Protein AF-A0A060C4T8-F1 (afdb_monomer_lite)

Radius of gyration: 24.98 Å; chains: 1; bounding box: 60×44×58 Å

Sequence (144 aa):
GNPSDHYAPQTTSYDYDAVLDEAGRPTPKFALFRDAIARATGTRPPALPAPIRFADLPATPLRESASLWDNLPAPSATSDDPQPMERYGQAYGYILYRTTVTGPRKGALYLGEVRDYARVYIDRTLAGSAERRLQQVSVDVDIP

Structure (mmCIF, N/CA/C/O backbone):
data_AF-A0A060C4T8-F1
#
_entry.id   AF-A0A060C4T8-F1
#
loop_
_atom_site.group_PDB
_atom_site.id
_atom_site.type_symbol
_atom_site.label_atom_id
_atom_site.label_alt_id
_atom_site.label_comp_id
_atom_site.label_asym_id
_atom_site.label_entity_id
_atom_site.label_seq_id
_atom_site.pdbx_PDB_ins_code
_atom_site.Cartn_x
_atom_site.Cartn_y
_atom_site.Cartn_z
_atom_site.occupancy
_atom_site.B_iso_or_equiv
_atom_site.auth_seq_id
_atom_site.auth_comp_id
_atom_site.auth_asym_id
_atom_site.auth_atom_id
_atom_site.pdbx_PDB_model_num
ATOM 1 N N . GLY A 1 1 ? -6.145 25.962 -7.329 1.00 41.38 1 GLY A N 1
ATOM 2 C CA . GLY A 1 1 ? -6.099 24.491 -7.380 1.00 41.38 1 GLY A CA 1
ATOM 3 C C . GLY A 1 1 ? -7.329 23.977 -6.682 1.00 41.38 1 GLY A C 1
ATOM 4 O O . GLY A 1 1 ? -7.595 24.430 -5.577 1.00 41.38 1 GLY A O 1
ATOM 5 N N . ASN A 1 2 ? -8.130 23.158 -7.357 1.00 35.12 2 ASN A N 1
ATOM 6 C CA . ASN A 1 2 ? -9.366 22.616 -6.803 1.00 35.12 2 ASN A CA 1
ATOM 7 C C . ASN A 1 2 ? -9.004 21.503 -5.791 1.00 35.12 2 ASN A C 1
ATOM 9 O O . ASN A 1 2 ? -8.185 20.653 -6.135 1.00 35.12 2 ASN A O 1
ATOM 13 N N . PRO A 1 3 ? -9.560 21.472 -4.565 1.00 44.81 3 PRO A N 1
ATOM 14 C CA . PRO A 1 3 ? -9.286 20.418 -3.575 1.00 44.81 3 PRO A CA 1
ATOM 15 C C . PRO A 1 3 ? -9.585 18.975 -4.037 1.00 44.81 3 PRO A C 1
ATOM 17 O O . PRO A 1 3 ? -9.212 18.033 -3.345 1.00 44.81 3 PRO A O 1
ATOM 20 N N . SER A 1 4 ? -10.210 18.787 -5.205 1.00 52.62 4 SER A N 1
ATOM 21 C CA . SER A 1 4 ? -10.492 17.490 -5.833 1.00 52.62 4 SER A CA 1
ATOM 22 C C . SER A 1 4 ? -9.280 16.765 -6.439 1.00 52.62 4 SER A C 1
ATOM 24 O O . SER A 1 4 ? -9.414 15.598 -6.791 1.00 52.62 4 SER A O 1
ATOM 26 N N . ASP A 1 5 ? -8.117 17.414 -6.570 1.00 61.22 5 ASP A N 1
ATOM 27 C CA . ASP A 1 5 ? -6.947 16.825 -7.255 1.00 61.22 5 ASP A CA 1
ATOM 28 C C . ASP A 1 5 ? -5.956 16.105 -6.319 1.00 61.22 5 ASP A C 1
ATOM 30 O O . ASP A 1 5 ? -4.938 15.573 -6.767 1.00 61.22 5 ASP A O 1
ATOM 34 N N . HIS A 1 6 ? -6.233 16.049 -5.014 1.00 78.06 6 HIS A N 1
ATOM 35 C CA . HIS A 1 6 ? -5.370 15.359 -4.055 1.00 78.06 6 HIS A CA 1
ATOM 36 C C . HIS A 1 6 ? -5.734 13.873 -3.945 1.00 78.06 6 HIS A C 1
ATOM 38 O O . HIS A 1 6 ? -6.731 13.505 -3.326 1.00 78.06 6 HIS A O 1
ATOM 44 N N . TYR A 1 7 ? -4.895 13.000 -4.511 1.00 89.00 7 TYR A N 1
ATOM 45 C CA . TYR A 1 7 ? -4.988 11.560 -4.264 1.00 89.00 7 TYR A CA 1
ATOM 46 C C . TYR A 1 7 ? -4.601 11.247 -2.810 1.00 89.00 7 TYR A C 1
ATOM 48 O O . TYR A 1 7 ? -3.433 11.361 -2.429 1.00 89.00 7 TYR A O 1
ATOM 56 N N . ALA A 1 8 ? -5.592 10.862 -2.007 1.00 91.88 8 ALA A N 1
ATOM 57 C CA . ALA A 1 8 ? -5.452 10.536 -0.592 1.00 91.88 8 ALA A CA 1
ATOM 58 C C . ALA A 1 8 ? -6.053 9.141 -0.329 1.00 91.88 8 ALA A C 1
ATOM 60 O O . ALA A 1 8 ? -7.256 9.039 -0.073 1.00 91.88 8 ALA A O 1
ATOM 61 N N . PRO A 1 9 ? -5.256 8.059 -0.436 1.00 92.56 9 PRO A N 1
ATOM 62 C CA . PRO A 1 9 ? -5.750 6.718 -0.164 1.00 92.56 9 PRO A CA 1
ATOM 63 C C . PRO A 1 9 ? -6.150 6.616 1.309 1.00 92.56 9 PRO A C 1
ATOM 65 O O . PRO A 1 9 ? -5.437 7.089 2.197 1.00 92.56 9 PRO A O 1
ATOM 68 N N . GLN A 1 10 ? -7.303 6.008 1.565 1.00 93.69 10 GLN A N 1
ATOM 69 C CA . GLN A 1 10 ? -7.768 5.756 2.923 1.00 93.69 10 GLN A CA 1
ATOM 70 C C . GLN A 1 10 ? -7.011 4.567 3.516 1.00 93.69 10 GLN A C 1
ATOM 72 O O . GLN A 1 10 ? -6.631 3.634 2.806 1.00 93.69 10 GLN A O 1
ATOM 77 N N . THR A 1 11 ? -6.776 4.606 4.826 1.00 95.50 11 THR A N 1
ATOM 78 C CA . THR A 1 11 ? -6.234 3.457 5.551 1.00 95.50 11 THR A CA 1
ATOM 79 C C . THR A 1 11 ? -7.2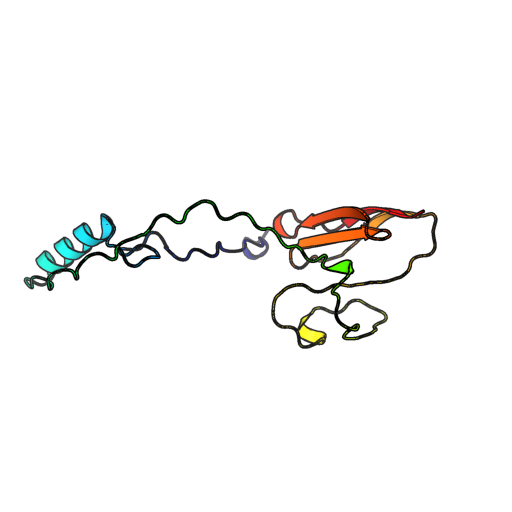11 2.291 5.499 1.00 95.50 11 THR A C 1
ATOM 81 O O . THR A 1 11 ? -8.417 2.496 5.398 1.00 95.50 11 THR A O 1
ATOM 84 N N . THR A 1 12 ? -6.701 1.069 5.642 1.00 96.06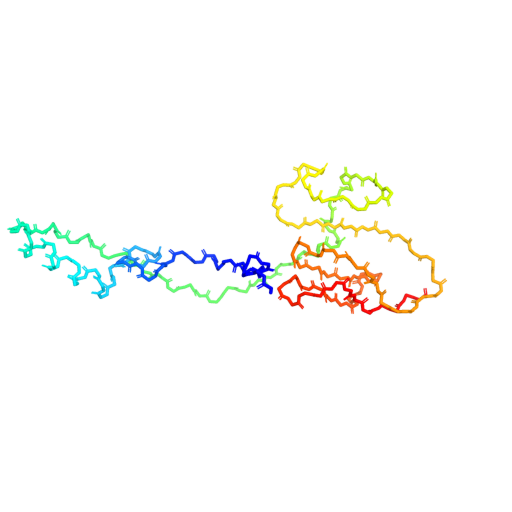 12 THR A N 1
ATOM 85 C CA . THR A 1 12 ? -7.552 -0.125 5.734 1.00 96.06 12 THR A CA 1
ATOM 86 C C . THR A 1 12 ? -8.506 -0.058 6.922 1.00 96.06 12 THR A C 1
ATOM 88 O O . THR A 1 12 ? -9.654 -0.470 6.797 1.00 96.06 12 THR A O 1
ATOM 91 N N . SER A 1 13 ? -8.031 0.465 8.059 1.00 97.06 13 SER A N 1
ATOM 92 C CA . SER A 1 13 ? -8.863 0.603 9.250 1.00 97.06 13 SER A CA 1
ATOM 93 C C . SER A 1 13 ? -10.030 1.540 8.979 1.00 97.06 13 SER A C 1
ATOM 95 O O . SER A 1 13 ? -9.843 2.652 8.474 1.00 97.06 13 SER A O 1
ATOM 97 N N . TYR A 1 14 ? -11.218 1.081 9.361 1.00 96.12 14 TYR A N 1
ATOM 98 C CA . TYR A 1 14 ? -12.460 1.844 9.282 1.00 96.12 14 TYR A CA 1
ATOM 99 C C . TYR A 1 14 ? -13.080 2.079 10.668 1.00 96.12 14 TYR A C 1
ATOM 101 O O . TYR A 1 14 ? -14.295 2.186 10.804 1.00 96.12 14 TYR A O 1
ATOM 109 N N . ASP A 1 15 ? -12.231 2.168 11.700 1.00 96.94 15 ASP A N 1
ATOM 110 C CA . ASP A 1 15 ? -12.608 2.458 13.093 1.00 96.94 15 ASP A CA 1
ATOM 111 C C . ASP A 1 15 ? -13.457 3.733 13.233 1.00 96.94 15 ASP A C 1
ATOM 113 O O . ASP A 1 15 ? -14.394 3.802 14.028 1.00 96.94 15 ASP A O 1
ATOM 117 N N . TYR A 1 16 ? -13.146 4.736 12.405 1.00 96.06 16 TYR A N 1
ATOM 118 C CA . TYR A 1 16 ? -13.881 5.997 12.286 1.00 96.06 16 TYR A CA 1
ATOM 119 C C . TYR A 1 16 ? -13.940 6.835 13.582 1.00 96.06 16 TYR A C 1
ATOM 121 O O . TYR A 1 16 ? -14.682 7.816 13.633 1.00 96.06 16 TYR A O 1
ATOM 129 N N . ASP A 1 17 ? -13.192 6.474 14.637 1.00 95.69 17 ASP A N 1
ATOM 130 C CA . ASP A 1 17 ? -13.426 6.988 15.994 1.00 95.69 17 ASP A CA 1
ATOM 131 C C . ASP A 1 17 ? -14.918 6.846 16.371 1.00 95.69 17 ASP A C 1
ATOM 133 O O . ASP A 1 17 ? -15.566 7.748 16.914 1.00 95.69 17 ASP A O 1
ATOM 137 N N . ALA A 1 18 ? -15.532 5.726 15.990 1.00 97.12 18 ALA A N 1
ATOM 138 C CA . ALA A 1 18 ? -16.939 5.482 16.249 1.00 97.12 18 ALA A CA 1
ATOM 139 C C . ALA A 1 18 ? -17.198 5.158 17.736 1.00 97.12 18 ALA A C 1
ATOM 141 O O . ALA A 1 18 ? -16.311 5.063 18.589 1.00 97.12 18 ALA A O 1
ATOM 142 N N . VAL A 1 19 ? -18.478 5.017 18.091 1.00 97.06 19 VAL A N 1
ATOM 143 C CA . VAL A 1 19 ? -18.865 4.553 19.437 1.00 97.06 19 VAL A CA 1
ATOM 144 C C . VAL A 1 19 ? -18.422 3.109 19.688 1.00 97.06 19 VAL A C 1
ATOM 146 O O . VAL A 1 19 ? -18.256 2.704 20.832 1.00 97.06 19 VAL A O 1
ATOM 149 N N . LEU A 1 20 ? -18.217 2.334 18.632 1.00 96.62 20 LEU A N 1
ATOM 150 C CA . LEU A 1 20 ? -17.587 1.025 18.683 1.00 96.62 20 LEU A CA 1
ATOM 151 C C . LEU A 1 20 ? -16.288 1.120 17.895 1.00 96.62 20 LEU A C 1
ATOM 153 O O . LEU A 1 20 ? -16.309 1.683 16.805 1.00 96.62 20 LEU A O 1
ATOM 157 N N . ASP A 1 21 ? -15.199 0.591 18.443 1.00 95.50 21 ASP A N 1
ATOM 158 C CA . ASP A 1 21 ? -13.946 0.499 17.696 1.00 95.50 21 ASP A CA 1
ATOM 159 C C . ASP A 1 21 ? -14.049 -0.534 16.555 1.00 95.50 21 ASP A C 1
ATOM 161 O O . ASP A 1 21 ? -15.044 -1.256 16.444 1.00 95.50 21 ASP A O 1
ATOM 165 N N . GLU A 1 22 ? -13.025 -0.632 15.705 1.00 97.00 22 GLU A N 1
ATOM 166 C CA . GLU A 1 22 ? -12.997 -1.564 14.562 1.00 97.00 22 GLU A CA 1
ATOM 167 C C . GLU A 1 22 ? -13.235 -3.033 14.966 1.00 97.00 22 GLU A C 1
ATOM 169 O O . GLU A 1 22 ? -13.780 -3.821 14.193 1.00 97.00 22 GLU A O 1
ATOM 174 N N . ALA A 1 23 ? -12.890 -3.404 16.202 1.00 95.19 23 ALA A N 1
ATOM 175 C CA . ALA A 1 23 ? -13.130 -4.737 16.745 1.00 95.19 23 ALA A CA 1
ATOM 176 C C . ALA A 1 23 ? -14.483 -4.885 17.469 1.00 95.19 23 ALA A C 1
ATOM 178 O O . ALA A 1 23 ? -14.752 -5.920 18.087 1.00 95.19 23 ALA A O 1
ATOM 179 N N . GLY A 1 24 ? -15.335 -3.861 17.422 1.00 95.25 24 GLY A N 1
ATOM 180 C CA . GLY A 1 24 ? -16.661 -3.842 18.028 1.00 95.25 24 GLY A CA 1
ATOM 181 C C . GLY A 1 24 ? -16.671 -3.585 19.537 1.00 95.25 24 GLY A C 1
ATOM 182 O O . GLY A 1 24 ? -17.696 -3.817 20.184 1.00 95.25 24 GLY A O 1
ATOM 183 N N . ARG A 1 25 ? -15.566 -3.128 20.138 1.00 94.69 25 ARG A N 1
ATOM 184 C CA . ARG A 1 25 ? -15.509 -2.814 21.573 1.00 94.69 25 ARG A CA 1
ATOM 185 C C . ARG A 1 25 ? -16.066 -1.410 21.829 1.00 94.69 25 ARG A C 1
ATOM 187 O O . ARG A 1 25 ? -15.728 -0.474 21.107 1.00 94.69 25 ARG A O 1
ATOM 194 N N . PRO A 1 26 ? -16.882 -1.221 22.879 1.00 95.75 26 PRO A N 1
ATOM 195 C CA . PRO A 1 26 ? -17.345 0.102 23.279 1.00 95.75 26 PRO A CA 1
ATOM 196 C C . PRO A 1 26 ? -16.192 1.050 23.616 1.00 95.75 26 PRO A C 1
ATOM 198 O O . PRO A 1 26 ? -15.356 0.742 24.465 1.00 95.75 26 PRO A O 1
ATOM 201 N N . THR A 1 27 ? -16.191 2.230 23.002 1.00 96.31 27 THR A N 1
ATOM 202 C CA . THR A 1 27 ? -15.260 3.319 23.330 1.00 96.31 27 THR A CA 1
ATOM 203 C C . THR A 1 27 ? -15.833 4.193 24.457 1.00 96.31 27 THR A C 1
ATOM 205 O O . THR A 1 27 ? -17.018 4.083 24.783 1.00 96.31 27 THR A O 1
ATOM 208 N N . PRO A 1 28 ? -15.072 5.126 25.062 1.00 97.50 28 PRO A N 1
ATOM 209 C CA . PRO A 1 28 ? -15.644 6.093 26.009 1.00 97.50 28 PRO A CA 1
ATOM 210 C C . PRO A 1 28 ? -16.836 6.875 25.427 1.00 97.50 28 PRO A C 1
ATOM 212 O O . PRO A 1 28 ? -17.799 7.176 26.137 1.00 97.50 28 PRO A O 1
ATOM 215 N N . LYS A 1 29 ? -16.824 7.130 24.109 1.00 97.75 29 LYS A N 1
ATOM 216 C CA . LYS A 1 29 ? -17.921 7.780 23.379 1.00 97.75 29 LYS A CA 1
ATOM 217 C C . LYS A 1 29 ? -19.209 6.955 23.431 1.00 97.75 29 LYS A C 1
ATOM 219 O O . LYS A 1 29 ? -20.288 7.533 23.546 1.00 97.75 29 LYS A O 1
ATOM 224 N N . PHE A 1 30 ? -19.110 5.624 23.434 1.00 97.12 30 PHE A N 1
ATOM 225 C CA . PHE A 1 30 ? -20.257 4.731 23.607 1.00 97.12 30 PHE A CA 1
ATOM 226 C C . PHE A 1 30 ? -21.045 5.033 24.877 1.00 97.12 30 PHE A C 1
ATOM 228 O O . PHE A 1 30 ? -22.264 5.185 24.824 1.00 97.12 30 PHE A O 1
ATOM 235 N N . ALA A 1 31 ? -20.353 5.114 26.018 1.00 95.69 31 ALA A N 1
ATOM 236 C CA . ALA A 1 31 ? -20.990 5.331 27.311 1.00 95.69 31 ALA A CA 1
ATOM 237 C C . ALA A 1 31 ? -21.716 6.683 27.338 1.00 95.69 31 ALA A C 1
ATOM 239 O O . ALA A 1 31 ? -22.883 6.749 27.718 1.00 95.69 31 ALA A O 1
ATOM 240 N N . LEU A 1 32 ? -21.072 7.733 26.819 1.00 97.31 32 LEU A N 1
ATOM 241 C CA . LEU A 1 32 ? -21.660 9.071 26.726 1.00 97.31 32 LEU A CA 1
ATOM 242 C C . LEU A 1 32 ? -22.926 9.096 25.858 1.00 97.31 32 LEU A C 1
ATOM 244 O O . LEU A 1 32 ? -23.938 9.675 26.256 1.00 97.31 32 LEU A O 1
ATOM 248 N N . PHE A 1 33 ? -22.890 8.448 24.691 1.00 96.44 33 PHE A N 1
ATOM 249 C CA . PHE A 1 33 ? -24.052 8.341 23.806 1.00 96.44 33 PHE A CA 1
ATOM 250 C C . PHE A 1 33 ? -25.181 7.557 24.467 1.00 96.44 33 PHE A C 1
ATOM 252 O O . PHE A 1 33 ? -26.336 7.980 24.449 1.00 96.44 33 PHE A O 1
ATOM 259 N N . ARG A 1 34 ? -24.848 6.430 25.094 1.00 95.94 34 ARG A N 1
ATOM 260 C CA . ARG A 1 34 ? -25.805 5.572 25.786 1.00 95.94 34 ARG A CA 1
ATOM 261 C C . ARG A 1 34 ? -26.516 6.307 26.922 1.00 95.94 34 ARG A C 1
ATOM 263 O O . ARG A 1 34 ? -27.735 6.192 27.040 1.00 95.94 34 ARG A O 1
ATOM 270 N N . ASP A 1 35 ? -25.784 7.095 27.703 1.00 96.00 35 ASP A N 1
ATOM 271 C CA . ASP A 1 35 ? -26.347 7.917 28.775 1.00 96.00 35 ASP A CA 1
ATOM 272 C C . ASP A 1 35 ? -27.239 9.035 28.226 1.00 96.00 35 ASP A C 1
ATOM 274 O O . ASP A 1 35 ? -28.320 9.289 28.761 1.00 96.00 35 ASP A O 1
ATOM 278 N N . ALA A 1 36 ? -26.818 9.694 27.142 1.00 96.75 36 ALA A N 1
ATOM 279 C CA . ALA A 1 36 ? -27.618 10.726 26.488 1.00 96.75 36 ALA A CA 1
ATOM 280 C C . ALA A 1 36 ? -28.945 10.166 25.951 1.00 96.75 36 ALA A C 1
ATOM 282 O O . ALA A 1 36 ? -29.999 10.753 26.195 1.00 96.75 36 ALA A O 1
ATOM 283 N N . ILE A 1 37 ? -28.910 9.002 25.295 1.00 96.19 37 ILE A N 1
ATOM 284 C CA . ILE A 1 37 ? -30.101 8.310 24.784 1.00 96.19 37 ILE A CA 1
ATOM 285 C C . ILE A 1 37 ? -31.017 7.887 25.937 1.00 96.19 37 ILE A C 1
ATOM 287 O O . ILE A 1 37 ? -32.227 8.098 25.860 1.00 96.19 37 ILE A O 1
ATOM 291 N N . ALA A 1 38 ? -30.468 7.340 27.026 1.00 96.75 38 ALA A N 1
ATOM 292 C CA . ALA A 1 38 ? -31.260 6.945 28.189 1.00 96.75 38 ALA A CA 1
ATOM 293 C C . ALA A 1 38 ? -31.981 8.144 28.825 1.00 96.75 38 ALA A C 1
ATOM 295 O O . ALA A 1 38 ? -33.169 8.053 29.132 1.00 96.75 38 ALA A O 1
ATOM 296 N N . ARG A 1 39 ? -31.298 9.291 28.965 1.00 97.12 39 ARG A N 1
ATOM 297 C CA . ARG A 1 39 ? -31.917 10.531 29.462 1.00 97.12 39 ARG A CA 1
ATOM 298 C C . ARG A 1 39 ? -33.000 11.060 28.524 1.00 97.12 39 ARG A C 1
ATOM 300 O O . ARG A 1 39 ? -34.039 11.497 29.002 1.00 97.12 39 ARG A O 1
ATOM 307 N N . ALA A 1 40 ? -32.765 11.023 27.214 1.00 97.50 40 ALA A N 1
ATOM 308 C CA . ALA A 1 40 ? -33.703 11.552 26.226 1.00 97.50 40 ALA A CA 1
ATOM 309 C C . ALA A 1 40 ? -34.961 10.684 26.063 1.00 97.50 40 ALA A C 1
ATOM 311 O O . ALA A 1 40 ? -36.040 11.204 25.802 1.00 97.50 40 ALA A O 1
ATOM 312 N N . THR A 1 41 ? 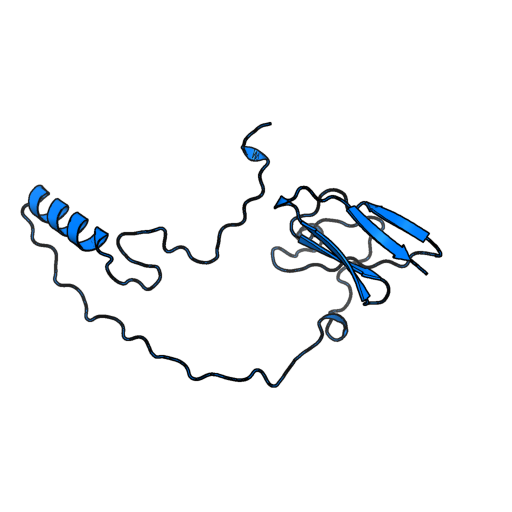-34.829 9.364 26.208 1.00 97.06 41 THR A N 1
ATOM 313 C CA . THR A 1 41 ? -35.919 8.405 25.954 1.00 97.06 41 THR A CA 1
ATOM 314 C C . THR A 1 41 ? -36.598 7.893 27.222 1.00 97.06 41 THR A C 1
ATOM 316 O O . THR A 1 41 ? -37.635 7.240 27.135 1.00 97.06 41 THR A O 1
ATOM 319 N N . GLY A 1 42 ? -35.991 8.095 28.396 1.00 96.50 42 GLY A N 1
ATOM 320 C CA . GLY A 1 42 ? -36.418 7.471 29.652 1.00 96.50 42 GLY A CA 1
ATOM 321 C C . GLY A 1 42 ? -36.249 5.945 29.684 1.00 96.50 42 GLY A C 1
ATOM 322 O O . GLY A 1 42 ? -36.604 5.309 30.674 1.00 96.50 42 GLY A O 1
ATOM 323 N N . THR A 1 43 ? -35.704 5.339 28.624 1.00 95.19 43 THR A N 1
ATOM 324 C CA . THR A 1 43 ? -35.549 3.889 28.494 1.00 95.19 43 THR A CA 1
ATOM 325 C C . THR A 1 43 ? -34.106 3.497 28.761 1.00 95.19 43 THR A C 1
ATOM 327 O O . THR A 1 43 ? -33.177 4.019 28.145 1.00 95.19 43 THR A O 1
ATOM 330 N N . ARG A 1 44 ? -33.898 2.533 29.664 1.00 91.00 44 ARG A N 1
ATOM 331 C CA . ARG A 1 44 ? -32.565 1.989 29.929 1.00 91.00 44 ARG A CA 1
ATOM 332 C C . ARG A 1 44 ? -32.174 1.013 28.812 1.00 91.00 44 ARG A C 1
ATOM 334 O O . ARG A 1 44 ? -32.863 0.006 28.649 1.00 91.00 44 ARG A O 1
ATOM 341 N N . PRO A 1 45 ? -31.066 1.239 28.083 1.00 89.88 45 PRO A N 1
ATOM 342 C CA . PRO A 1 45 ? -30.651 0.307 27.040 1.00 89.88 45 PRO A CA 1
ATOM 343 C C . PRO A 1 45 ? -30.219 -1.050 27.640 1.00 89.88 45 PRO A C 1
ATOM 345 O O . PRO A 1 45 ? -29.829 -1.105 28.814 1.00 89.88 45 PRO A O 1
ATOM 348 N N . PRO A 1 46 ? -30.249 -2.153 26.868 1.00 93.19 46 PRO A N 1
ATOM 349 C CA . PRO A 1 46 ? -29.934 -3.498 27.361 1.00 93.19 46 PRO A CA 1
ATOM 350 C C . PRO A 1 46 ? -28.468 -3.627 27.777 1.00 93.19 46 PRO A C 1
ATOM 352 O O . PRO A 1 46 ? -27.622 -2.864 27.306 1.00 93.19 46 PRO A O 1
ATOM 355 N N . ALA A 1 47 ? -28.155 -4.577 28.660 1.00 93.44 47 ALA A N 1
ATOM 356 C CA . ALA A 1 47 ? -26.779 -4.838 29.081 1.00 93.44 47 ALA A CA 1
ATOM 357 C C . ALA A 1 47 ? -25.869 -5.166 27.884 1.00 93.44 47 ALA A C 1
ATOM 359 O O . ALA A 1 47 ? -26.324 -5.677 26.861 1.00 93.44 47 ALA A O 1
ATOM 360 N N . LEU A 1 48 ? -24.581 -4.848 28.020 1.00 93.38 48 LEU A N 1
ATOM 361 C CA . LEU A 1 48 ? -23.592 -5.191 27.005 1.00 93.38 48 LEU A CA 1
ATOM 362 C C . LEU A 1 48 ? -23.348 -6.707 26.975 1.00 93.38 48 LEU A C 1
ATOM 364 O O . LEU A 1 48 ? -23.409 -7.349 28.028 1.00 93.38 48 LEU A O 1
ATOM 368 N N . PRO A 1 49 ? -23.040 -7.276 25.797 1.00 94.19 49 PRO A N 1
ATOM 369 C CA . PRO A 1 49 ? -22.550 -8.643 25.715 1.00 94.19 49 PRO A CA 1
ATOM 370 C C . PRO A 1 49 ? -21.199 -8.779 26.431 1.00 94.19 49 PRO A C 1
ATOM 372 O O . PRO A 1 49 ? -20.516 -7.792 26.720 1.00 94.19 49 PRO A O 1
ATOM 375 N N . ALA A 1 50 ? -20.797 -10.021 26.698 1.00 94.25 50 ALA A N 1
ATOM 376 C CA . ALA A 1 50 ? -19.468 -10.295 27.227 1.00 94.25 50 ALA A CA 1
ATOM 377 C C . ALA A 1 50 ? -18.383 -9.779 26.254 1.00 94.25 50 ALA A C 1
ATOM 379 O O . ALA A 1 50 ? -18.518 -9.983 25.045 1.00 94.25 50 ALA A O 1
ATOM 380 N N . PRO A 1 51 ? -17.307 -9.138 26.748 1.00 91.94 51 PRO A N 1
ATOM 381 C CA . PRO A 1 51 ? -16.226 -8.662 25.891 1.00 91.94 51 PRO A CA 1
ATOM 382 C C . PRO A 1 51 ? -15.547 -9.796 25.115 1.00 91.94 51 PRO A C 1
ATOM 384 O O . PRO A 1 51 ? -15.287 -10.872 25.662 1.00 91.94 51 PRO A O 1
ATOM 387 N N . ILE A 1 52 ? -15.199 -9.524 23.856 1.00 92.94 52 ILE A N 1
ATOM 388 C CA . ILE A 1 52 ? -14.372 -10.419 23.041 1.00 92.94 52 ILE A CA 1
ATOM 389 C C . ILE A 1 52 ? -12.953 -10.424 23.619 1.00 92.94 52 ILE A C 1
ATOM 391 O O . ILE A 1 52 ? -12.366 -9.369 23.868 1.00 92.94 52 ILE A O 1
ATOM 395 N N . ARG A 1 53 ? -12.400 -11.621 23.843 1.00 92.00 53 ARG A N 1
ATOM 396 C CA . ARG A 1 53 ? -11.022 -11.786 24.314 1.00 92.00 53 ARG A CA 1
ATOM 397 C C . ARG A 1 53 ? -10.056 -11.767 23.141 1.00 92.00 53 ARG A C 1
ATOM 399 O O . ARG A 1 53 ? -10.247 -12.488 22.168 1.00 92.00 53 ARG A O 1
ATOM 406 N N . PHE A 1 54 ? -9.007 -10.975 23.289 1.00 92.81 54 PHE A N 1
ATOM 407 C CA . PHE A 1 54 ? -7.883 -10.950 22.370 1.00 92.81 54 PHE A CA 1
ATOM 408 C C . PHE A 1 54 ? -6.836 -11.949 22.845 1.00 92.81 54 PHE A C 1
ATOM 410 O O . PHE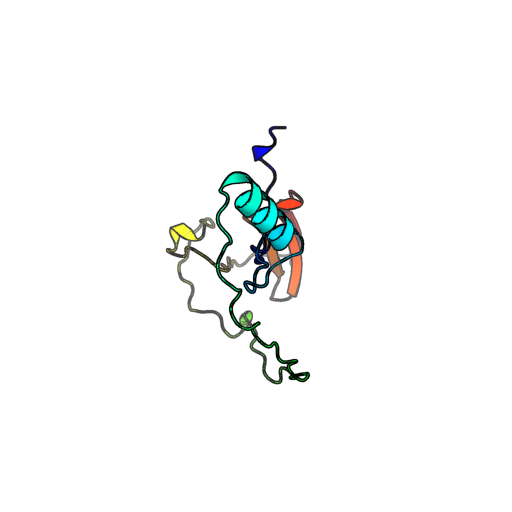 A 1 54 ? -6.722 -12.218 24.043 1.00 92.81 54 PHE A O 1
ATOM 417 N N . ALA A 1 55 ? -6.100 -12.502 21.891 1.00 94.56 55 ALA A N 1
ATOM 418 C CA . ALA A 1 55 ? -4.959 -13.353 22.158 1.00 94.56 55 ALA A CA 1
ATOM 419 C C . ALA A 1 55 ? -3.727 -12.712 21.533 1.00 94.56 55 ALA A C 1
ATOM 421 O O . ALA A 1 55 ? -3.757 -12.308 20.369 1.00 94.56 55 ALA A O 1
ATOM 422 N N . ASP A 1 56 ? -2.652 -12.655 22.306 1.00 95.75 56 ASP A N 1
ATOM 423 C CA . ASP A 1 56 ? -1.347 -12.309 21.772 1.00 95.75 56 ASP A CA 1
ATOM 424 C C . ASP A 1 56 ? -0.822 -13.498 20.970 1.00 95.75 56 ASP A C 1
ATOM 426 O O . ASP A 1 56 ? -0.788 -14.636 21.451 1.00 95.75 56 ASP A O 1
ATOM 430 N N . LEU A 1 57 ? -0.426 -13.240 19.728 1.00 95.81 57 LEU A N 1
ATOM 431 C CA . LEU A 1 57 ? 0.216 -14.246 18.894 1.00 95.81 57 LEU A CA 1
ATOM 432 C C . LEU A 1 57 ? 1.732 -14.199 19.129 1.00 95.81 57 LEU A C 1
ATOM 434 O O . LEU A 1 57 ? 2.315 -13.111 19.116 1.00 95.81 57 LEU A O 1
ATOM 438 N N . PRO A 1 58 ? 2.400 -15.351 19.326 1.00 96.50 58 PRO A N 1
ATOM 439 C CA . PRO A 1 58 ? 3.849 -15.376 19.434 1.00 96.50 58 PRO A CA 1
ATOM 440 C C . PRO A 1 58 ? 4.492 -14.954 18.109 1.00 96.50 58 PRO A C 1
ATOM 442 O O . PRO A 1 58 ? 3.933 -15.151 17.024 1.00 96.50 58 PRO A O 1
ATOM 445 N N . ALA A 1 59 ? 5.711 -14.419 18.196 1.00 96.81 59 ALA A N 1
ATOM 446 C CA . ALA A 1 59 ? 6.500 -14.082 17.020 1.00 96.81 59 ALA A CA 1
ATOM 447 C C . ALA A 1 59 ? 6.636 -15.309 16.104 1.00 96.81 59 ALA A C 1
ATOM 449 O O . ALA A 1 59 ? 7.186 -16.340 16.493 1.00 96.81 59 ALA A O 1
ATOM 450 N N . THR A 1 60 ? 6.121 -15.187 14.882 1.00 96.19 60 THR A N 1
ATOM 451 C CA . THR A 1 60 ? 6.096 -16.273 13.901 1.00 96.19 60 THR A CA 1
ATOM 452 C C . THR A 1 60 ? 7.015 -15.903 12.736 1.00 96.19 60 THR A C 1
ATOM 454 O O . THR A 1 60 ? 6.688 -14.984 11.985 1.00 96.19 60 THR A O 1
ATOM 457 N N . PRO A 1 61 ? 8.183 -16.557 12.580 1.00 96.69 61 PRO A N 1
ATOM 458 C CA . PRO A 1 61 ? 9.107 -16.226 11.503 1.00 96.69 61 PRO A CA 1
ATOM 459 C C . PRO A 1 61 ? 8.543 -16.667 10.150 1.00 96.69 61 PRO A C 1
ATOM 461 O O . PRO A 1 61 ? 8.124 -17.814 9.987 1.00 96.69 61 PRO A O 1
ATOM 464 N N . LEU A 1 62 ? 8.601 -15.775 9.162 1.00 96.81 62 LEU A N 1
ATOM 465 C CA . LEU A 1 62 ? 8.324 -16.113 7.768 1.00 96.81 62 LEU A CA 1
ATOM 466 C C . LEU A 1 62 ? 9.555 -16.817 7.189 1.00 96.81 62 LEU A C 1
ATOM 468 O O . LEU A 1 62 ? 10.612 -16.207 7.044 1.00 96.81 62 LEU A O 1
ATOM 472 N N . ARG A 1 63 ? 9.440 -18.123 6.930 1.00 97.75 63 ARG A N 1
ATOM 473 C CA . ARG A 1 63 ? 10.562 -18.971 6.481 1.00 97.75 63 ARG A CA 1
ATOM 474 C C . ARG A 1 63 ? 10.624 -19.168 4.972 1.00 97.75 63 ARG A C 1
ATOM 476 O O . ARG A 1 63 ? 11.633 -19.638 4.462 1.00 97.75 63 ARG A O 1
ATOM 483 N N . GLU A 1 64 ? 9.553 -18.818 4.281 1.00 97.81 64 GLU A N 1
ATOM 484 C CA . GLU A 1 64 ? 9.399 -19.007 2.847 1.00 97.81 64 GLU A CA 1
ATOM 485 C C . GLU A 1 64 ? 9.195 -17.651 2.184 1.00 97.81 64 GLU A C 1
ATOM 487 O O . GLU A 1 64 ? 8.565 -16.750 2.745 1.00 97.81 64 GLU A O 1
ATOM 492 N N . SER A 1 65 ? 9.746 -17.500 0.986 1.00 97.25 65 SER A N 1
ATOM 493 C CA . SER A 1 65 ? 9.539 -16.326 0.154 1.00 97.25 65 SER A CA 1
ATOM 494 C C . SER A 1 65 ? 9.497 -16.735 -1.312 1.00 97.25 65 SER A C 1
ATOM 496 O O . SER A 1 65 ? 10.124 -17.708 -1.728 1.00 97.25 65 SER A O 1
ATOM 498 N N . ALA A 1 66 ? 8.732 -15.981 -2.094 1.00 97.50 66 ALA A N 1
ATOM 499 C CA . ALA A 1 66 ? 8.636 -16.147 -3.532 1.00 97.50 66 ALA A CA 1
ATOM 500 C C . ALA A 1 66 ? 8.825 -14.782 -4.194 1.00 97.50 66 ALA A C 1
ATOM 502 O O . ALA A 1 66 ? 8.162 -13.802 -3.851 1.00 97.50 66 ALA A O 1
ATOM 503 N N . SER A 1 67 ? 9.761 -14.717 -5.134 1.00 96.19 67 SER A N 1
ATOM 504 C CA . SER A 1 67 ? 10.013 -13.525 -5.938 1.00 96.19 67 SER A CA 1
ATOM 505 C C . SER A 1 67 ? 8.876 -13.328 -6.935 1.00 96.19 67 SER A C 1
ATOM 507 O O . SER A 1 67 ? 8.527 -14.255 -7.667 1.00 96.19 67 SER A O 1
ATOM 509 N N . LEU A 1 68 ? 8.331 -12.110 -7.018 1.00 95.19 68 LEU A N 1
ATOM 510 C CA . LEU A 1 68 ? 7.340 -11.774 -8.043 1.00 95.19 68 LEU A CA 1
ATOM 511 C C . LEU A 1 68 ? 7.903 -11.984 -9.451 1.00 95.19 68 LEU A C 1
ATOM 513 O O . LEU A 1 68 ? 7.188 -12.480 -10.309 1.00 95.19 68 LEU A O 1
ATOM 517 N N . TRP A 1 69 ? 9.183 -11.663 -9.680 1.00 96.06 69 TRP A N 1
ATOM 518 C CA . TRP A 1 69 ? 9.824 -11.790 -10.994 1.00 96.06 69 TRP A CA 1
ATOM 519 C C . TRP A 1 69 ? 9.875 -13.221 -11.509 1.00 96.06 69 TRP A C 1
ATOM 521 O O . TRP A 1 69 ? 9.799 -13.432 -12.719 1.00 96.06 69 TRP A O 1
ATOM 531 N N . ASP A 1 70 ? 9.995 -14.175 -10.591 1.00 96.56 70 ASP A N 1
ATOM 532 C CA . ASP A 1 70 ? 10.125 -15.595 -10.908 1.00 96.56 70 ASP A CA 1
ATOM 533 C C . ASP A 1 70 ? 8.763 -16.310 -10.893 1.00 96.56 70 ASP A C 1
ATOM 535 O O . ASP A 1 70 ? 8.683 -17.487 -11.225 1.00 96.56 70 ASP A O 1
ATOM 539 N N . ASN A 1 71 ? 7.685 -15.590 -10.550 1.00 97.38 71 ASN A N 1
ATOM 540 C CA . ASN A 1 71 ? 6.313 -16.099 -10.442 1.00 97.38 71 ASN A CA 1
ATOM 541 C C . ASN A 1 71 ? 5.306 -15.236 -11.224 1.00 97.38 71 ASN A C 1
ATOM 543 O O . ASN A 1 71 ? 4.137 -15.130 -10.849 1.00 97.38 71 ASN A O 1
ATOM 547 N N . LEU A 1 72 ? 5.747 -14.581 -12.301 1.00 96.12 72 LEU A N 1
ATOM 548 C CA . LEU A 1 72 ? 4.839 -13.821 -13.157 1.00 96.12 72 LEU A CA 1
ATOM 549 C C . LEU A 1 72 ? 3.938 -14.763 -13.966 1.00 96.12 72 LEU A C 1
ATOM 551 O O . LEU A 1 72 ? 4.426 -15.770 -14.487 1.00 96.12 72 LEU A O 1
ATOM 555 N N . PRO A 1 73 ? 2.650 -14.422 -14.143 1.00 94.81 73 PRO A N 1
ATOM 556 C CA . PRO A 1 73 ? 1.804 -15.129 -15.090 1.00 94.81 73 PRO A CA 1
ATOM 557 C C . PRO A 1 73 ? 2.280 -14.879 -16.527 1.00 94.81 73 PRO A C 1
ATOM 559 O O . PRO A 1 73 ? 3.089 -13.983 -16.799 1.00 94.81 73 PRO A O 1
ATOM 562 N N . ALA A 1 74 ? 1.729 -15.644 -17.471 1.00 94.31 74 ALA A N 1
ATOM 563 C CA . ALA A 1 74 ? 1.842 -15.288 -18.879 1.00 94.31 74 ALA A CA 1
ATOM 564 C C . ALA A 1 74 ? 1.316 -13.852 -19.103 1.00 94.31 74 ALA A C 1
ATOM 566 O O . ALA A 1 74 ? 0.346 -13.458 -18.445 1.00 94.31 74 ALA A O 1
ATOM 567 N N . PRO A 1 75 ? 1.929 -13.064 -20.007 1.00 93.06 75 PRO A N 1
ATOM 568 C CA . PRO A 1 75 ? 1.437 -11.730 -20.330 1.00 93.06 75 PRO A CA 1
ATOM 569 C C . PRO A 1 75 ? -0.039 -11.776 -20.736 1.00 93.06 75 PRO A C 1
ATOM 571 O O . PRO A 1 75 ? -0.420 -12.574 -21.592 1.00 93.06 75 PRO A O 1
ATOM 574 N N . SER A 1 76 ? -0.863 -10.921 -20.130 1.00 90.94 76 SER A N 1
ATOM 575 C CA . SER A 1 76 ? -2.300 -10.850 -20.425 1.00 90.94 76 SER A CA 1
ATOM 576 C C . SER A 1 76 ? -2.591 -10.249 -21.801 1.00 90.94 76 SER A C 1
ATOM 578 O O . SER A 1 76 ? -3.606 -10.578 -22.411 1.00 90.94 76 SER A O 1
ATOM 580 N N . ALA A 1 77 ? -1.708 -9.377 -22.294 1.00 93.75 77 ALA A N 1
ATOM 581 C CA . ALA A 1 77 ? -1.798 -8.744 -23.603 1.00 93.75 77 ALA A CA 1
ATOM 582 C C . ALA A 1 77 ? -0.428 -8.219 -24.066 1.00 93.75 77 ALA A C 1
ATOM 584 O O . ALA A 1 77 ? 0.519 -8.100 -23.287 1.00 93.75 77 ALA A O 1
ATOM 585 N N . THR A 1 78 ? -0.341 -7.870 -25.347 1.00 93.81 78 THR A N 1
ATOM 586 C CA . THR A 1 78 ? 0.717 -7.022 -25.910 1.00 93.81 78 THR A CA 1
ATOM 587 C C . THR A 1 78 ? 0.039 -5.856 -26.617 1.00 93.81 78 THR A C 1
ATOM 589 O O . THR A 1 78 ? -0.917 -6.067 -27.362 1.00 93.81 78 THR A O 1
ATOM 592 N N . SER A 1 79 ? 0.498 -4.638 -26.353 1.00 92.88 79 SER A N 1
ATOM 593 C CA . SER A 1 79 ? -0.029 -3.412 -26.947 1.00 92.88 79 SER A CA 1
ATOM 594 C C . SER A 1 79 ? 1.113 -2.449 -27.247 1.00 92.88 79 SER A C 1
ATOM 596 O O . SER A 1 79 ? 2.138 -2.479 -26.565 1.00 92.88 79 SER A O 1
ATOM 598 N N . ASP A 1 80 ? 0.917 -1.597 -28.253 1.00 93.19 80 ASP A N 1
ATOM 599 C CA . ASP A 1 80 ? 1.893 -0.560 -28.609 1.00 93.19 80 ASP A CA 1
ATOM 600 C C . ASP A 1 80 ? 1.999 0.499 -27.501 1.00 93.19 80 ASP A C 1
ATOM 602 O O . ASP A 1 80 ? 3.096 0.919 -27.139 1.00 93.19 80 ASP A O 1
ATOM 606 N N . ASP A 1 81 ? 0.858 0.849 -26.896 1.00 91.88 81 ASP A N 1
ATOM 607 C CA . ASP A 1 81 ? 0.768 1.797 -25.787 1.00 91.88 81 ASP A CA 1
ATOM 608 C C . ASP A 1 81 ? 0.250 1.123 -24.507 1.00 91.88 81 ASP A C 1
ATOM 610 O O . ASP A 1 81 ? -0.691 0.316 -24.575 1.00 91.88 81 ASP A O 1
ATOM 614 N N . PRO A 1 82 ? 0.784 1.471 -23.320 1.00 93.62 82 PRO A N 1
ATOM 615 C CA . PRO A 1 82 ? 0.263 0.972 -22.054 1.00 93.62 82 PRO A CA 1
ATOM 616 C C . PRO A 1 82 ? -1.169 1.478 -21.826 1.00 93.62 82 PRO A C 1
ATOM 618 O O . PRO A 1 82 ? -1.431 2.678 -21.803 1.00 93.62 82 PRO A O 1
ATOM 621 N N . GLN A 1 83 ? -2.107 0.549 -21.643 1.00 95.00 83 GLN A N 1
ATOM 622 C CA . GLN A 1 83 ? -3.502 0.832 -21.294 1.00 95.00 83 GLN A CA 1
ATOM 623 C C . GLN A 1 83 ? -3.739 0.626 -19.796 1.00 95.00 83 GLN A C 1
ATOM 625 O O . GLN A 1 83 ? -3.069 -0.221 -19.218 1.00 95.00 83 GLN A O 1
ATOM 630 N N . PRO A 1 84 ? -4.700 1.320 -19.164 1.00 95.69 84 PRO A N 1
ATOM 631 C CA . PRO A 1 84 ? -5.016 1.106 -17.753 1.00 95.69 84 PRO A CA 1
ATOM 632 C C . PRO A 1 84 ? -5.566 -0.313 -17.500 1.00 95.69 84 PRO A C 1
ATOM 634 O O . PRO A 1 84 ? -6.079 -0.966 -18.415 1.00 95.69 84 PRO A O 1
ATOM 637 N N . MET A 1 85 ? -5.449 -0.808 -16.261 1.00 96.75 85 MET A N 1
ATOM 638 C CA . MET A 1 85 ? -5.658 -2.228 -15.923 1.00 96.75 85 MET A CA 1
ATOM 639 C C . MET A 1 85 ? -7.055 -2.768 -16.265 1.00 96.75 85 MET A C 1
ATOM 641 O O . MET A 1 85 ? -7.206 -3.937 -16.626 1.00 96.75 85 MET A O 1
ATOM 645 N N . GLU A 1 86 ? -8.068 -1.906 -16.252 1.00 97.12 86 GLU A N 1
ATOM 646 C CA . GLU A 1 86 ? -9.458 -2.237 -16.556 1.00 97.12 86 GLU A CA 1
ATOM 647 C C . GLU A 1 86 ? -9.628 -2.657 -18.020 1.00 97.12 86 GLU A C 1
ATOM 649 O O . GLU A 1 86 ? -10.487 -3.479 -18.340 1.00 97.12 86 GLU A O 1
ATOM 654 N N . ARG A 1 87 ? -8.771 -2.154 -18.920 1.00 96.69 87 ARG A N 1
ATOM 655 C CA . ARG A 1 87 ? -8.756 -2.555 -20.338 1.00 96.69 87 ARG A CA 1
ATOM 656 C C . ARG A 1 87 ? -8.268 -3.987 -20.533 1.00 96.69 87 ARG A C 1
ATOM 658 O O . ARG A 1 87 ? -8.548 -4.573 -21.573 1.00 96.69 87 ARG A O 1
ATOM 665 N N . TYR A 1 88 ? -7.606 -4.553 -19.528 1.00 95.25 88 TYR A N 1
ATOM 666 C CA . TYR A 1 88 ? -7.188 -5.953 -19.485 1.00 95.25 88 TYR A CA 1
ATOM 667 C C . TYR A 1 88 ? -8.078 -6.807 -18.571 1.00 95.25 88 TYR A C 1
ATOM 669 O O . TYR A 1 88 ? -7.716 -7.932 -18.237 1.00 95.25 88 TYR A O 1
ATOM 677 N N . GLY A 1 89 ? -9.238 -6.285 -18.151 1.00 95.88 89 GLY A N 1
ATOM 678 C CA . GLY A 1 89 ? -10.186 -7.005 -17.299 1.00 95.88 89 GLY A CA 1
ATOM 679 C C . GLY A 1 89 ? -9.752 -7.131 -15.836 1.00 95.88 89 GLY A C 1
ATOM 680 O O . GLY A 1 89 ? -10.332 -7.928 -15.100 1.00 95.88 89 GLY A O 1
ATOM 681 N N . GLN A 1 90 ? -8.753 -6.362 -15.398 1.00 97.31 90 GLN A N 1
ATOM 682 C CA . GLN A 1 90 ? -8.286 -6.361 -14.017 1.00 97.31 90 GLN A CA 1
ATOM 683 C C . GLN A 1 90 ? -8.866 -5.163 -13.259 1.00 97.31 90 GLN A C 1
ATOM 685 O O . GLN A 1 90 ? -8.637 -4.017 -13.631 1.00 97.31 90 GLN A O 1
ATOM 690 N N . ALA A 1 91 ? -9.610 -5.437 -12.185 1.00 97.50 91 ALA A N 1
ATOM 691 C CA . ALA A 1 91 ? -10.272 -4.404 -11.384 1.00 97.50 91 ALA A CA 1
ATOM 692 C C . ALA A 1 91 ? -9.430 -3.894 -10.199 1.00 97.50 91 ALA A C 1
ATOM 694 O O . ALA A 1 91 ? -9.599 -2.756 -9.775 1.00 97.50 91 ALA A O 1
ATOM 695 N N . TYR A 1 92 ? -8.551 -4.736 -9.642 1.00 97.62 92 TYR A N 1
ATOM 696 C CA . TYR A 1 92 ? -7.773 -4.431 -8.437 1.00 97.62 92 TYR A CA 1
ATOM 697 C C . TYR A 1 92 ? -6.372 -5.050 -8.497 1.00 97.62 92 TYR A C 1
ATOM 699 O O . TYR A 1 92 ? -6.108 -5.972 -9.274 1.00 97.62 92 TYR A O 1
ATOM 707 N N . GLY A 1 93 ? -5.489 -4.601 -7.606 1.00 96.25 93 GLY A N 1
ATOM 708 C CA . GLY A 1 93 ? -4.172 -5.196 -7.382 1.00 96.25 93 GLY A CA 1
ATOM 709 C C . GLY A 1 93 ? -3.054 -4.492 -8.146 1.00 96.25 93 GLY A C 1
ATOM 710 O O . GLY A 1 93 ? -3.051 -3.272 -8.273 1.00 96.25 93 GLY A O 1
ATOM 711 N N . TYR A 1 94 ? -2.082 -5.271 -8.616 1.00 96.81 94 TYR A N 1
ATOM 712 C CA . TYR A 1 94 ? -0.886 -4.772 -9.296 1.00 96.81 94 TYR A CA 1
ATOM 713 C C . TYR A 1 94 ? -0.897 -5.163 -10.770 1.00 96.81 94 TYR A C 1
ATOM 715 O O . TYR A 1 94 ? -1.343 -6.256 -11.113 1.00 96.81 94 TYR A O 1
ATOM 723 N N . ILE A 1 95 ? -0.342 -4.308 -11.626 1.00 97.00 95 ILE A N 1
ATOM 724 C CA . ILE A 1 95 ? -0.119 -4.594 -13.044 1.00 97.00 95 ILE A CA 1
ATOM 725 C C . ILE A 1 95 ? 1.343 -4.318 -13.400 1.00 97.00 95 ILE A C 1
ATOM 727 O O . ILE A 1 95 ? 1.938 -3.351 -12.923 1.00 97.00 95 ILE A O 1
ATOM 731 N N . LEU A 1 96 ? 1.927 -5.185 -14.227 1.00 97.25 96 LEU A N 1
ATOM 732 C CA . LEU A 1 96 ? 3.284 -5.033 -14.741 1.00 97.25 96 LEU A CA 1
ATOM 733 C C . LEU A 1 96 ? 3.229 -4.664 -16.224 1.00 97.25 96 LEU A C 1
ATOM 735 O O . LEU A 1 96 ? 2.791 -5.468 -17.043 1.00 97.25 96 LEU A O 1
ATOM 739 N N . TYR A 1 97 ? 3.763 -3.494 -16.567 1.00 96.62 97 TYR A N 1
ATOM 740 C CA . TYR A 1 97 ? 4.100 -3.144 -17.946 1.00 96.62 97 TYR A CA 1
ATOM 741 C C . TYR A 1 97 ? 5.571 -3.470 -18.192 1.00 96.62 97 TYR A C 1
ATOM 743 O O . TYR A 1 97 ? 6.430 -3.156 -17.365 1.00 96.62 97 TYR A O 1
ATOM 751 N N . ARG A 1 98 ? 5.871 -4.118 -19.318 1.00 96.50 98 ARG A N 1
ATOM 752 C CA . ARG A 1 98 ? 7.229 -4.525 -19.687 1.00 96.50 98 ARG A CA 1
ATOM 753 C C . ARG A 1 98 ? 7.481 -4.205 -21.149 1.00 96.50 98 ARG A C 1
ATOM 755 O O . ARG A 1 98 ? 6.649 -4.502 -21.996 1.00 96.50 98 ARG A O 1
ATOM 762 N N . THR A 1 99 ? 8.656 -3.659 -21.427 1.00 95.75 99 THR A N 1
ATOM 763 C CA . THR A 1 99 ? 9.151 -3.429 -22.784 1.00 95.75 99 THR A CA 1
ATOM 764 C C . THR A 1 99 ? 10.670 -3.601 -22.820 1.00 95.75 99 THR A C 1
ATOM 766 O O . THR A 1 99 ? 11.306 -3.726 -21.770 1.00 95.75 99 THR A O 1
ATOM 769 N N . THR A 1 100 ? 11.245 -3.613 -24.018 1.00 95.50 100 THR A N 1
ATOM 770 C CA . THR A 1 100 ? 12.691 -3.619 -24.253 1.00 95.50 100 THR A CA 1
ATOM 771 C C . THR A 1 100 ? 13.088 -2.292 -24.884 1.00 95.50 100 THR A C 1
ATOM 773 O O . THR A 1 100 ? 12.441 -1.825 -25.818 1.00 95.50 100 THR A O 1
ATOM 776 N N . VAL A 1 101 ? 14.159 -1.682 -24.380 1.00 94.31 101 VAL A N 1
ATOM 777 C CA . VAL A 1 101 ? 14.662 -0.390 -24.856 1.00 94.31 101 VAL A CA 1
ATOM 778 C C . VAL A 1 101 ? 16.095 -0.568 -25.340 1.00 94.31 101 VAL A C 1
ATOM 780 O O . VAL A 1 101 ? 16.905 -1.178 -24.651 1.00 94.31 101 VAL A O 1
ATOM 783 N N . THR A 1 102 ? 16.421 -0.018 -26.509 1.00 94.56 102 THR A N 1
ATOM 784 C CA . THR A 1 102 ? 17.803 0.013 -27.005 1.00 94.56 102 THR A CA 1
ATOM 785 C C . THR A 1 102 ? 18.591 1.119 -26.303 1.00 94.56 102 THR A C 1
ATOM 787 O O . THR A 1 102 ? 18.245 2.303 -26.439 1.00 94.56 102 THR A O 1
ATOM 790 N N . GLY A 1 103 ? 19.635 0.725 -25.572 1.00 91.19 103 GLY A N 1
ATOM 791 C CA . GLY A 1 103 ? 20.596 1.610 -24.916 1.00 91.19 103 GLY A CA 1
ATOM 792 C C . GLY A 1 103 ? 21.822 1.967 -25.777 1.00 91.19 103 GLY A C 1
ATOM 793 O O . GLY A 1 103 ? 21.902 1.554 -26.940 1.00 91.19 103 GLY A O 1
ATOM 794 N N . PRO A 1 104 ? 22.761 2.764 -25.231 1.00 94.50 104 PRO A N 1
ATOM 795 C CA . PRO A 1 104 ? 22.703 3.373 -23.900 1.00 94.50 104 PRO A CA 1
ATOM 796 C C . PRO A 1 104 ? 21.786 4.604 -23.876 1.00 94.50 104 PRO A C 1
ATOM 798 O O . PRO A 1 104 ? 21.741 5.385 -24.832 1.00 94.50 104 PRO A O 1
ATOM 801 N N . ARG A 1 105 ? 21.047 4.807 -22.779 1.00 95.38 105 ARG A N 1
ATOM 802 C CA . ARG A 1 105 ? 20.175 5.980 -22.582 1.00 95.38 105 ARG A CA 1
ATOM 803 C C . ARG A 1 105 ? 20.160 6.418 -21.127 1.00 95.38 105 ARG A C 1
ATOM 805 O O . ARG A 1 105 ? 19.909 5.616 -20.240 1.00 95.38 105 ARG A O 1
ATOM 812 N N . LYS A 1 106 ? 20.310 7.720 -20.897 1.00 96.88 106 LYS A N 1
ATOM 813 C CA . LYS A 1 106 ? 20.239 8.323 -19.566 1.00 96.88 106 LYS A CA 1
ATOM 814 C C . LYS A 1 106 ? 19.303 9.520 -19.569 1.00 96.88 106 LYS A C 1
ATOM 816 O O . LYS A 1 106 ? 19.344 10.325 -20.498 1.00 96.88 106 LYS A O 1
ATOM 821 N N . GLY A 1 107 ? 18.484 9.644 -18.533 1.00 96.19 107 GLY A N 1
ATOM 822 C CA . GLY A 1 107 ? 17.585 10.781 -18.354 1.00 96.19 107 GLY A CA 1
ATOM 823 C C . GLY A 1 107 ? 16.317 10.409 -17.601 1.00 96.19 107 GLY A C 1
ATOM 824 O O . GLY A 1 107 ? 16.224 9.334 -17.018 1.00 96.19 107 GLY A O 1
ATOM 825 N N . ALA A 1 108 ? 15.329 11.297 -17.640 1.00 97.12 108 ALA A N 1
ATOM 826 C CA . ALA A 1 108 ? 14.042 11.071 -17.000 1.00 97.12 108 ALA A CA 1
ATOM 827 C C . ALA A 1 108 ? 13.145 10.177 -17.873 1.00 97.12 108 ALA A C 1
ATOM 829 O O . ALA A 1 108 ? 12.751 10.559 -18.977 1.00 97.12 108 ALA A O 1
ATOM 830 N N . LEU A 1 109 ? 12.774 9.003 -17.362 1.00 96.69 109 LEU A N 1
ATOM 831 C CA . LEU A 1 109 ? 11.676 8.209 -17.900 1.00 96.69 109 LEU A CA 1
ATOM 832 C C . LEU A 1 109 ? 10.362 8.869 -17.482 1.00 96.69 109 LEU A C 1
ATOM 834 O O . LEU A 1 109 ? 9.973 8.799 -16.316 1.00 96.69 109 LEU A O 1
ATOM 838 N N . TYR A 1 110 ? 9.687 9.514 -18.429 1.00 96.50 110 TYR A N 1
ATOM 839 C CA . TYR A 1 110 ? 8.363 10.084 -18.207 1.00 96.50 110 TYR A CA 1
ATOM 840 C C . TYR A 1 110 ? 7.301 8.977 -18.187 1.00 96.50 110 TYR A C 1
ATOM 842 O O . TYR A 1 110 ? 7.166 8.221 -19.146 1.00 96.50 110 TYR A O 1
ATOM 850 N N . LEU A 1 111 ? 6.558 8.886 -17.085 1.00 94.75 111 LEU A N 1
ATOM 851 C CA . LEU A 1 111 ? 5.521 7.880 -16.835 1.00 94.75 111 LEU A CA 1
ATOM 852 C C . LEU A 1 111 ? 4.102 8.422 -17.063 1.00 94.75 111 LEU A C 1
ATOM 854 O O . LEU A 1 111 ? 3.142 7.659 -16.999 1.00 94.75 111 LEU A O 1
ATOM 858 N N . GLY A 1 112 ? 3.955 9.728 -17.307 1.00 89.94 112 GLY A N 1
ATOM 859 C CA . GLY A 1 112 ? 2.645 10.367 -17.397 1.00 89.94 112 GLY A CA 1
ATOM 860 C C . GLY A 1 112 ? 1.911 10.355 -16.057 1.00 89.94 112 GLY A C 1
ATOM 861 O O . GLY A 1 112 ? 2.490 10.652 -15.011 1.00 89.94 112 GLY A O 1
ATOM 862 N N . GLU A 1 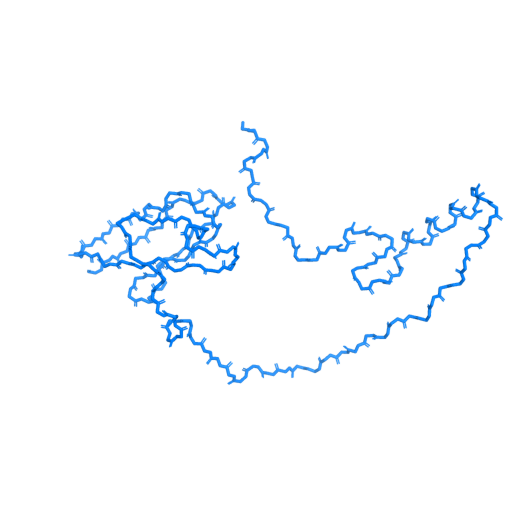113 ? 0.620 10.022 -16.091 1.00 89.56 113 GLU A N 1
ATOM 863 C CA . GLU A 1 113 ? -0.190 9.877 -14.883 1.00 89.56 113 GLU A CA 1
ATOM 864 C C . GLU A 1 113 ? -0.000 8.499 -14.245 1.00 89.56 113 GLU A C 1
ATOM 866 O O . GLU A 1 113 ? -0.570 7.498 -14.680 1.00 89.56 113 GLU A O 1
ATOM 871 N N . VAL A 1 114 ? 0.751 8.456 -13.148 1.00 92.62 114 VAL A N 1
ATOM 872 C CA . VAL A 1 114 ? 0.856 7.256 -12.317 1.00 92.62 114 VAL A CA 1
ATOM 873 C C . VAL A 1 114 ? -0.419 7.098 -11.483 1.00 92.62 114 VAL A C 1
ATOM 875 O O . VAL A 1 114 ? -0.797 8.005 -10.743 1.00 92.62 114 VAL A O 1
ATOM 878 N N . ARG A 1 115 ? -1.077 5.938 -11.589 1.00 95.12 115 ARG A N 1
ATOM 879 C CA . ARG A 1 115 ? -2.292 5.576 -10.839 1.00 95.12 115 ARG A CA 1
ATOM 880 C C . ARG A 1 115 ? -2.106 4.215 -10.154 1.00 95.12 115 ARG A C 1
ATOM 882 O O . ARG A 1 115 ? -2.402 3.183 -10.740 1.00 95.12 115 ARG A O 1
ATOM 889 N N . ASP A 1 116 ? -1.528 4.145 -8.954 1.00 95.00 116 ASP A N 1
ATOM 890 C CA . ASP A 1 116 ? -1.197 5.271 -8.053 1.00 95.00 116 ASP A CA 1
ATOM 891 C C . ASP A 1 116 ? 0.252 5.296 -7.541 1.00 95.00 116 ASP A C 1
ATOM 893 O O . ASP A 1 116 ? 0.762 6.356 -7.173 1.00 95.00 116 ASP A O 1
ATOM 897 N N . TYR A 1 117 ? 0.947 4.161 -7.562 1.00 97.25 117 TYR A N 1
ATOM 898 C CA . TYR A 1 117 ? 2.358 4.059 -7.200 1.00 97.25 117 TYR A CA 1
ATOM 899 C C . TYR A 1 117 ? 3.066 3.121 -8.174 1.00 97.25 117 TYR A C 1
ATOM 901 O O . TYR A 1 117 ? 2.610 2.001 -8.406 1.00 97.25 117 TYR A O 1
ATOM 909 N N . ALA A 1 118 ? 4.186 3.572 -8.732 1.00 97.81 118 ALA A N 1
ATOM 910 C CA . ALA A 1 118 ? 4.967 2.821 -9.703 1.00 97.81 118 ALA A CA 1
ATOM 911 C C . ALA A 1 118 ? 6.393 2.601 -9.200 1.00 97.81 118 ALA A C 1
ATOM 913 O O . ALA A 1 118 ? 7.037 3.520 -8.694 1.00 97.81 118 ALA A O 1
ATOM 914 N N . ARG A 1 119 ? 6.911 1.386 -9.401 1.00 98.06 119 ARG A N 1
ATOM 915 C CA . ARG A 1 119 ? 8.339 1.075 -9.283 1.00 98.06 119 ARG A CA 1
ATOM 916 C C . ARG A 1 119 ? 8.892 0.759 -10.660 1.00 98.06 119 ARG A C 1
ATOM 918 O O . ARG A 1 119 ? 8.340 -0.080 -11.368 1.00 98.06 119 ARG A O 1
ATOM 925 N N . VAL A 1 120 ? 9.983 1.424 -11.013 1.00 98.25 120 VAL A N 1
ATOM 926 C CA . VAL A 1 120 ? 10.671 1.249 -12.291 1.00 98.25 120 VAL A CA 1
ATOM 927 C C . VAL A 1 120 ? 11.883 0.361 -12.070 1.00 98.25 120 VAL A C 1
ATOM 929 O O . VAL A 1 120 ? 12.707 0.625 -11.193 1.00 98.25 120 VAL A O 1
ATOM 932 N N . TYR A 1 121 ? 11.985 -0.687 -12.881 1.00 98.06 121 TYR A N 1
ATOM 933 C CA . TYR A 1 121 ? 13.086 -1.637 -12.842 1.00 98.06 121 TYR A CA 1
ATOM 934 C C . TYR A 1 121 ? 13.772 -1.699 -14.205 1.00 98.06 121 TYR A C 1
ATOM 936 O O . TYR A 1 121 ? 13.093 -1.800 -15.226 1.00 98.06 121 TYR A O 1
ATOM 944 N N . ILE A 1 122 ? 15.102 -1.688 -14.203 1.00 97.25 122 ILE A N 1
ATOM 945 C CA . ILE A 1 122 ? 15.957 -1.898 -15.376 1.00 97.25 122 ILE A CA 1
ATOM 946 C C . ILE A 1 122 ? 16.673 -3.220 -15.141 1.00 97.25 122 ILE A C 1
ATOM 948 O O . ILE A 1 122 ? 17.331 -3.382 -14.116 1.00 97.25 122 ILE A O 1
ATOM 952 N N . ASP A 1 123 ? 16.453 -4.199 -16.017 1.00 95.19 123 ASP A N 1
ATOM 953 C CA . ASP A 1 123 ? 16.997 -5.556 -15.873 1.00 95.19 123 ASP A CA 1
ATOM 954 C C . ASP A 1 123 ? 16.816 -6.134 -14.458 1.00 95.19 123 ASP A C 1
ATOM 956 O O . ASP A 1 123 ? 17.729 -6.671 -13.836 1.00 95.19 123 ASP A O 1
ATOM 960 N N . ARG A 1 124 ? 15.587 -5.992 -13.934 1.00 95.19 124 ARG A N 1
ATOM 961 C CA . ARG A 1 124 ? 15.147 -6.411 -12.585 1.00 95.19 124 ARG A CA 1
ATOM 962 C C . ARG A 1 124 ? 15.806 -5.660 -11.415 1.00 95.19 124 ARG A C 1
ATOM 964 O O . ARG A 1 124 ? 15.473 -5.939 -10.265 1.00 95.19 124 ARG A O 1
ATOM 971 N N . THR A 1 125 ? 16.649 -4.667 -11.681 1.00 95.81 125 THR A N 1
ATOM 972 C CA . THR A 1 125 ? 17.242 -3.779 -10.671 1.00 95.81 125 THR A CA 1
ATOM 973 C C . THR A 1 125 ? 16.379 -2.536 -10.493 1.00 95.81 125 THR A C 1
ATOM 975 O O . THR A 1 125 ? 15.972 -1.916 -11.472 1.00 95.81 125 THR A O 1
ATOM 978 N N . LEU A 1 126 ? 16.056 -2.173 -9.247 1.00 97.56 126 LEU A N 1
ATOM 979 C CA . LEU A 1 126 ? 15.236 -0.994 -8.958 1.00 97.56 126 LEU A CA 1
ATOM 980 C C . LEU A 1 126 ? 15.988 0.279 -9.367 1.00 97.56 126 LEU A C 1
ATOM 982 O O . LEU A 1 126 ? 17.040 0.570 -8.807 1.00 97.56 126 LEU A O 1
ATOM 986 N N . ALA A 1 127 ? 15.414 1.041 -10.295 1.00 97.62 127 ALA A N 1
ATOM 987 C CA . ALA A 1 127 ? 15.922 2.354 -10.690 1.00 97.62 127 ALA A CA 1
ATOM 988 C C . ALA A 1 127 ? 15.298 3.475 -9.847 1.00 97.62 127 ALA A C 1
ATOM 990 O O . ALA A 1 127 ? 15.969 4.431 -9.475 1.00 97.62 127 ALA A O 1
ATOM 991 N N . GLY A 1 128 ? 14.017 3.339 -9.493 1.00 97.81 128 GLY A N 1
ATOM 992 C CA . GLY A 1 128 ? 13.324 4.311 -8.654 1.00 97.81 128 GLY A CA 1
ATOM 993 C C . GLY A 1 128 ? 11.820 4.082 -8.592 1.00 97.81 128 GLY A C 1
ATOM 994 O O . GLY A 1 128 ? 11.305 3.043 -9.016 1.00 97.81 128 GLY A O 1
ATOM 995 N N . SER A 1 129 ? 11.105 5.061 -8.046 1.00 98.06 129 SER A N 1
ATOM 996 C CA . SER A 1 129 ? 9.649 5.023 -7.921 1.00 98.06 129 SER A CA 1
ATOM 997 C C . SER A 1 129 ? 9.021 6.384 -8.168 1.00 98.06 129 SER A C 1
ATOM 999 O O . SER A 1 129 ? 9.646 7.405 -7.893 1.00 98.06 129 SER A O 1
ATOM 1001 N N . ALA A 1 130 ? 7.769 6.373 -8.609 1.00 97.12 130 ALA A N 1
ATOM 1002 C CA . ALA A 1 130 ? 6.925 7.553 -8.721 1.00 97.12 130 ALA A CA 1
ATOM 1003 C C . ALA A 1 130 ? 5.617 7.332 -7.950 1.00 97.12 130 ALA A C 1
ATOM 1005 O O . ALA A 1 130 ? 5.001 6.267 -8.043 1.00 97.12 130 ALA A O 1
ATOM 1006 N N . GLU A 1 131 ? 5.200 8.336 -7.184 1.00 95.56 131 GLU A N 1
ATOM 1007 C CA . GLU A 1 131 ? 3.991 8.318 -6.363 1.00 95.56 131 GLU A CA 1
ATOM 1008 C C . GLU A 1 131 ? 3.028 9.443 -6.761 1.00 95.56 131 GLU A C 1
ATOM 1010 O O . GLU A 1 131 ? 3.384 10.627 -6.763 1.00 95.56 131 GLU A O 1
ATOM 1015 N N . ARG A 1 132 ? 1.765 9.081 -7.011 1.00 94.88 132 ARG A N 1
ATOM 1016 C CA . ARG A 1 132 ? 0.702 10.019 -7.395 1.00 94.88 132 ARG A CA 1
ATOM 1017 C C . ARG A 1 132 ? 0.454 11.105 -6.352 1.00 94.88 132 ARG A C 1
ATOM 1019 O O . ARG A 1 132 ? 0.258 12.263 -6.706 1.00 94.88 132 ARG A O 1
ATOM 1026 N N . ARG A 1 133 ? 0.494 10.753 -5.063 1.00 93.00 133 ARG A N 1
ATOM 1027 C CA . ARG A 1 133 ? 0.299 11.699 -3.947 1.00 93.00 133 ARG A CA 1
ATOM 1028 C C . ARG A 1 133 ? 1.352 12.809 -3.936 1.00 93.00 133 ARG A C 1
ATOM 1030 O O . ARG A 1 133 ? 1.053 13.930 -3.539 1.00 93.00 133 ARG A O 1
ATOM 1037 N N . LEU A 1 134 ? 2.567 12.490 -4.380 1.00 92.94 134 LEU A N 1
ATOM 1038 C CA . LEU A 1 134 ? 3.682 13.430 -4.506 1.00 92.94 134 LEU A CA 1
ATOM 1039 C C . LEU A 1 134 ? 3.728 14.109 -5.882 1.00 92.94 134 LEU A C 1
ATOM 1041 O O . LEU A 1 134 ? 4.674 14.838 -6.161 1.00 92.94 134 LEU A O 1
ATOM 1045 N N . GLN A 1 135 ? 2.733 13.854 -6.741 1.00 91.19 135 GLN A N 1
ATOM 1046 C CA . GLN A 1 135 ? 2.655 14.356 -8.115 1.00 91.19 135 GLN A CA 1
ATOM 1047 C C . GLN A 1 135 ? 3.906 14.026 -8.946 1.00 91.19 135 GLN A C 1
ATOM 1049 O O . GLN A 1 135 ? 4.302 14.779 -9.834 1.00 91.19 135 GLN A O 1
ATOM 1054 N N . GLN A 1 136 ? 4.543 12.889 -8.657 1.00 94.12 136 GLN A N 1
ATOM 1055 C CA . GLN A 1 136 ? 5.702 12.428 -9.409 1.00 94.12 136 GLN A CA 1
ATOM 1056 C C . GLN A 1 136 ? 5.244 11.783 -10.717 1.00 94.12 136 GLN A C 1
ATOM 1058 O O . GLN A 1 136 ? 4.425 10.865 -10.716 1.00 94.12 136 GLN A O 1
ATOM 1063 N N . VAL A 1 137 ? 5.805 12.258 -11.826 1.00 95.69 137 VAL A N 1
ATOM 1064 C CA . VAL A 1 137 ? 5.438 11.841 -13.193 1.00 95.69 137 VAL A CA 1
ATOM 1065 C C . VAL A 1 137 ? 6.611 11.240 -13.964 1.00 95.69 137 VAL A C 1
ATOM 1067 O O . VAL A 1 137 ? 6.474 10.884 -15.132 1.00 95.69 137 VAL A O 1
ATOM 1070 N N . SER A 1 138 ? 7.783 11.139 -13.341 1.00 97.00 138 SER A N 1
ATOM 1071 C CA . SER A 1 138 ? 8.986 10.606 -13.969 1.00 97.00 138 SER A CA 1
ATOM 1072 C C . SER A 1 138 ? 9.923 9.961 -12.957 1.00 97.00 138 SER A C 1
ATOM 1074 O O . SER A 1 138 ? 9.867 10.262 -11.765 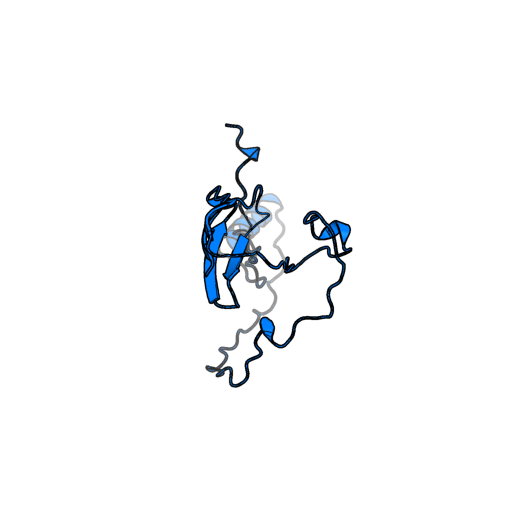1.00 97.00 138 SER A O 1
ATOM 1076 N N . VAL A 1 139 ? 10.808 9.100 -13.455 1.00 97.69 139 VAL A N 1
ATOM 1077 C CA . VAL A 1 139 ? 11.903 8.486 -12.695 1.00 97.69 139 VAL A CA 1
ATOM 1078 C C . VAL A 1 139 ? 13.185 8.639 -13.503 1.00 97.69 139 VAL A C 1
ATOM 1080 O O . VAL A 1 139 ? 13.192 8.321 -14.689 1.00 97.69 139 VAL A O 1
ATOM 1083 N N . ASP A 1 140 ? 14.261 9.118 -12.886 1.00 97.81 140 ASP A N 1
ATOM 1084 C CA . ASP A 1 140 ? 15.567 9.146 -13.546 1.00 97.81 140 ASP A CA 1
ATOM 1085 C C . ASP A 1 140 ? 16.089 7.720 -13.740 1.00 97.81 140 ASP A C 1
ATOM 1087 O O . ASP A 1 140 ? 16.081 6.902 -12.819 1.00 97.81 140 ASP A O 1
ATOM 1091 N N . VAL A 1 141 ? 16.527 7.418 -14.959 1.00 97.31 141 VAL A N 1
ATOM 1092 C CA . VAL A 1 141 ? 17.003 6.099 -15.369 1.00 97.31 141 VAL A CA 1
ATOM 1093 C C . VAL A 1 141 ? 18.374 6.189 -16.028 1.00 97.31 141 VAL A C 1
ATOM 1095 O O . VAL A 1 141 ? 18.713 7.173 -16.693 1.00 97.31 141 VAL A O 1
ATOM 1098 N N . ASP A 1 142 ? 19.147 5.123 -15.854 1.00 96.38 142 ASP A N 1
ATOM 1099 C CA . ASP A 1 142 ? 20.420 4.879 -16.525 1.00 96.38 142 ASP A CA 1
ATOM 1100 C C . ASP A 1 142 ? 20.329 3.488 -17.167 1.00 96.38 142 ASP A C 1
ATOM 1102 O O . ASP A 1 142 ? 20.397 2.468 -16.480 1.00 96.38 142 ASP A O 1
ATOM 1106 N N . ILE A 1 143 ? 20.016 3.460 -18.464 1.00 95.06 143 ILE A N 1
ATOM 1107 C CA . ILE A 1 143 ? 19.844 2.242 -19.257 1.00 95.06 143 ILE A CA 1
ATOM 1108 C C . ILE A 1 143 ? 21.185 1.951 -19.947 1.00 95.06 143 ILE A C 1
ATOM 1110 O O . ILE A 1 143 ? 21.625 2.798 -20.739 1.00 95.06 143 ILE A O 1
ATOM 1114 N N . PRO A 1 144 ? 21.816 0.798 -19.661 1.00 89.62 144 PRO A N 1
ATOM 1115 C CA . PRO A 1 144 ? 23.115 0.432 -20.221 1.00 89.62 144 PRO A CA 1
ATOM 1116 C C . PRO A 1 144 ? 23.082 0.207 -21.738 1.00 89.62 144 PRO A C 1
ATOM 1118 O O . PRO A 1 144 ? 22.003 -0.110 -22.291 1.00 89.62 144 PRO A O 1
#

Organism: NCBI:txid152831

pLDDT: mean 93.65, std 9.34, range [35.12, 98.25]

Foldseek 3Di:
DDPVQADDDDDPAPLVVDCAGSVRHGDPVVVVVQVVCCVVPVDRDDDDDDDDDDDDDPDDDDPDDDDCVVVPDDDLDDDPDDDDVVVSVDDDDDDDDDDDDDDQDWDKDFQAQDPAKDFDDAVNHTQDIAGSNVVGGTTTDGHD

Secondary structure (DSSP, 8-state):
--GGG---PPPS---TT-SB-TTSPBPHHHHHHHHHHHHHHSPPPPPPPPPPPP-PPPP--------GGGSPPPPS---SSPPPGGGGT--SS---------S-EEEEEE--S-SSEEEEEETTEEEEEEEGGGT--EEEEEE-

InterPro domains:
  IPR008979 Galactose-binding-like domain superfamily [SSF49785] (58-141)
  IPR031330 Glycoside hydrolase 35, catalytic domain [PF01301] (6-38)
  IPR048912 Beta-galactosidase 1-like , first all-beta domain [PF21317] (82-141)